Protein AF-A0A7V9H5P1-F1 (afdb_monomer_lite)

pLDDT: mean 81.64, std 15.87, range [32.44, 95.94]

Structure (mmCIF, N/CA/C/O backbone):
data_AF-A0A7V9H5P1-F1
#
_entry.id   AF-A0A7V9H5P1-F1
#
loop_
_atom_site.group_PDB
_atom_site.id
_atom_site.type_symbol
_atom_site.label_atom_id
_atom_site.label_alt_id
_atom_site.label_comp_id
_atom_site.label_asym_id
_atom_site.label_entity_id
_atom_site.label_seq_id
_atom_site.pdbx_PDB_ins_code
_atom_site.Cartn_x
_atom_site.Cartn_y
_atom_site.Cartn_z
_atom_site.occupancy
_atom_site.B_iso_or_equiv
_atom_site.auth_seq_id
_atom_site.auth_comp_id
_atom_site.auth_asym_id
_atom_site.auth_atom_id
_atom_site.pdbx_PDB_model_num
ATOM 1 N N . GLU A 1 1 ? 13.811 4.282 -26.284 1.00 43.94 1 GLU A N 1
ATOM 2 C CA . GLU A 1 1 ? 12.762 3.883 -27.243 1.00 43.94 1 GLU A CA 1
ATOM 3 C C . GLU A 1 1 ? 13.168 2.559 -27.861 1.00 43.94 1 GLU A C 1
ATOM 5 O O . GLU A 1 1 ? 14.346 2.386 -28.150 1.00 43.94 1 GLU A O 1
ATOM 10 N N . VAL A 1 2 ? 12.238 1.615 -27.981 1.00 37.69 2 VAL A N 1
ATOM 11 C CA . VAL A 1 2 ? 12.453 0.357 -28.707 1.00 37.69 2 VAL A CA 1
ATOM 12 C C . VAL A 1 2 ? 11.442 0.302 -29.842 1.00 37.69 2 VAL A C 1
ATOM 14 O O . VAL A 1 2 ? 10.290 0.703 -29.664 1.00 37.69 2 VAL A O 1
ATOM 17 N N . GLU A 1 3 ? 11.882 -0.137 -31.013 1.00 32.44 3 GLU A N 1
ATOM 18 C CA . GLU A 1 3 ? 11.043 -0.253 -32.203 1.00 32.44 3 GLU A CA 1
ATOM 19 C C . GLU A 1 3 ? 9.916 -1.267 -31.917 1.00 32.44 3 GLU A C 1
ATOM 21 O O . GLU A 1 3 ? 10.177 -2.442 -31.670 1.00 32.44 3 GLU A O 1
ATOM 26 N N . GLY A 1 4 ? 8.668 -0.786 -31.832 1.00 54.16 4 GLY A N 1
ATOM 27 C CA . GLY A 1 4 ? 7.494 -1.576 -31.421 1.00 54.16 4 GLY A CA 1
ATOM 28 C C . GLY A 1 4 ? 7.108 -1.498 -29.933 1.00 54.16 4 GLY A C 1
ATOM 29 O O . GLY A 1 4 ? 6.172 -2.175 -29.512 1.00 54.16 4 GLY A O 1
ATOM 30 N N . GLY A 1 5 ? 7.786 -0.679 -29.123 1.00 52.25 5 GLY A N 1
ATOM 31 C CA . GLY A 1 5 ? 7.456 -0.495 -27.707 1.00 52.25 5 GLY A CA 1
ATOM 32 C C . GLY A 1 5 ? 6.173 0.312 -27.493 1.00 52.25 5 GLY A C 1
ATOM 33 O O . GLY A 1 5 ? 6.005 1.387 -28.068 1.00 52.25 5 GLY A O 1
ATOM 34 N N . TYR A 1 6 ? 5.280 -0.187 -26.632 1.00 47.31 6 TYR A N 1
ATOM 35 C CA . TYR A 1 6 ? 4.102 0.551 -26.175 1.00 47.31 6 TYR A CA 1
ATOM 36 C C . TYR A 1 6 ? 4.544 1.855 -25.504 1.00 47.31 6 TYR A C 1
ATOM 38 O O . TYR A 1 6 ? 5.183 1.830 -24.453 1.00 47.31 6 TYR A O 1
ATOM 46 N N . ASN A 1 7 ? 4.220 2.984 -26.132 1.00 50.34 7 ASN A N 1
ATOM 47 C CA . ASN A 1 7 ? 4.478 4.311 -25.592 1.00 50.34 7 ASN A CA 1
ATOM 48 C C . ASN A 1 7 ? 3.231 4.729 -24.795 1.00 50.34 7 ASN A C 1
ATOM 50 O O . ASN A 1 7 ? 2.176 4.941 -25.406 1.00 50.34 7 ASN A O 1
ATOM 54 N N . PRO A 1 8 ? 3.278 4.777 -23.450 1.00 53.78 8 PRO A N 1
ATOM 55 C CA . PRO A 1 8 ? 2.117 5.158 -22.660 1.00 53.78 8 PRO A CA 1
ATOM 56 C C . PRO A 1 8 ? 1.640 6.550 -23.085 1.00 53.78 8 PRO A C 1
ATOM 58 O O . PRO A 1 8 ? 2.442 7.465 -23.245 1.00 53.78 8 PRO A O 1
ATOM 61 N N . LYS A 1 9 ? 0.322 6.744 -23.230 1.00 55.66 9 LYS A N 1
ATOM 62 C CA . LYS A 1 9 ? -0.260 8.075 -23.513 1.00 55.66 9 LYS A CA 1
ATOM 63 C C . LYS A 1 9 ? 0.039 9.111 -22.419 1.00 55.66 9 LYS A C 1
ATOM 65 O O . LYS A 1 9 ? -0.162 10.300 -22.637 1.00 55.66 9 LYS A O 1
ATOM 70 N N . CYS A 1 10 ? 0.469 8.653 -21.247 1.00 52.97 10 CYS A N 1
ATOM 71 C CA . CYS A 1 10 ? 0.911 9.494 -20.151 1.00 52.97 10 CYS A CA 1
ATOM 72 C C . CYS A 1 10 ? 2.412 9.752 -20.306 1.00 52.97 10 CYS A C 1
ATOM 74 O O . CYS A 1 10 ? 3.215 8.823 -20.196 1.00 52.97 10 CYS A O 1
ATOM 76 N N . SER A 1 11 ? 2.790 11.001 -20.587 1.00 66.06 11 SER A N 1
ATOM 77 C CA . SER A 1 11 ? 4.197 11.388 -20.574 1.00 66.06 11 SER A CA 1
ATOM 78 C C . SER A 1 11 ? 4.716 11.392 -19.136 1.00 66.06 11 SER A C 1
ATOM 80 O O . SER A 1 11 ? 3.995 11.712 -18.189 1.00 66.06 11 SER A O 1
ATOM 82 N N . THR A 1 12 ? 6.000 11.082 -18.967 1.00 63.28 12 THR A N 1
ATOM 83 C CA . THR A 1 12 ? 6.685 11.166 -17.670 1.00 63.28 12 THR A CA 1
ATOM 84 C C . THR A 1 12 ? 6.509 12.537 -17.010 1.00 63.28 12 THR A C 1
ATOM 86 O O . THR A 1 12 ? 6.419 12.638 -15.789 1.00 63.28 12 THR A O 1
ATOM 89 N N . ASP A 1 13 ? 6.429 13.594 -17.813 1.00 64.75 13 ASP A N 1
ATOM 90 C CA . ASP A 1 13 ? 6.259 14.957 -17.321 1.00 64.75 13 ASP A CA 1
ATOM 91 C C . ASP A 1 13 ? 4.831 15.231 -16.834 1.00 64.75 13 ASP A C 1
ATOM 93 O O . ASP A 1 13 ? 4.674 15.893 -15.811 1.00 64.75 13 ASP A O 1
ATOM 97 N N . ALA A 1 14 ? 3.808 14.660 -17.480 1.00 63.12 14 ALA A N 1
ATOM 98 C CA . ALA A 1 14 ? 2.423 14.759 -17.016 1.00 63.12 14 ALA A CA 1
ATOM 99 C C . ALA A 1 14 ? 2.237 14.061 -15.657 1.00 63.12 14 ALA A C 1
ATOM 101 O O . ALA A 1 14 ? 1.756 14.666 -14.706 1.00 63.12 14 ALA A O 1
ATOM 102 N N . ALA A 1 15 ? 2.745 12.835 -15.499 1.00 62.72 15 ALA A N 1
ATOM 103 C CA . ALA A 1 15 ? 2.653 12.127 -14.217 1.00 62.72 15 ALA A CA 1
ATOM 104 C C . ALA A 1 15 ? 3.437 12.820 -13.078 1.00 62.72 15 ALA A C 1
ATOM 106 O O . ALA A 1 15 ? 3.026 12.780 -11.914 1.00 62.72 15 ALA A O 1
ATOM 107 N N . LYS A 1 16 ? 4.543 13.514 -13.387 1.00 65.25 16 LYS A N 1
ATOM 108 C CA . LYS A 1 16 ? 5.239 14.367 -12.404 1.00 65.25 16 LYS A CA 1
ATOM 109 C C . LYS A 1 16 ? 4.421 15.600 -12.010 1.00 65.25 16 LYS A C 1
ATOM 111 O O . LYS A 1 16 ? 4.490 16.004 -10.853 1.00 65.25 16 LYS A O 1
ATOM 116 N N . GLN A 1 17 ? 3.677 16.190 -12.945 1.00 63.69 17 GLN A N 1
ATOM 117 C CA . GLN A 1 17 ? 2.800 17.336 -12.684 1.00 63.69 17 GLN A CA 1
ATOM 118 C C . GLN A 1 17 ? 1.574 16.959 -11.849 1.00 63.69 17 GLN A C 1
ATOM 120 O O . GLN A 1 17 ? 1.165 17.762 -11.018 1.00 63.69 17 GLN A O 1
ATOM 125 N N . ASP A 1 18 ? 1.054 15.741 -12.005 1.00 61.59 18 ASP A N 1
ATOM 126 C CA . ASP A 1 18 ? -0.134 15.272 -11.277 1.00 61.59 18 ASP A CA 1
ATOM 127 C C . ASP A 1 18 ? 0.186 14.782 -9.850 1.00 61.59 18 ASP A C 1
ATOM 129 O O . ASP A 1 18 ? -0.679 14.760 -8.973 1.00 61.59 18 ASP A O 1
ATOM 133 N N . SER A 1 19 ? 1.445 14.419 -9.579 1.00 60.72 19 SER A N 1
ATOM 134 C CA . SER A 1 19 ? 1.884 13.885 -8.276 1.00 60.72 19 SER A CA 1
ATOM 135 C C . SER A 1 19 ? 1.530 14.787 -7.066 1.00 60.72 19 SER A C 1
ATOM 137 O O . SER A 1 19 ? 1.057 14.267 -6.048 1.00 60.72 19 SER A O 1
ATOM 139 N N . PRO A 1 20 ? 1.696 16.128 -7.127 1.00 61.72 20 PRO A N 1
ATOM 140 C CA . PRO A 1 20 ? 1.279 17.029 -6.052 1.00 61.72 20 PRO A CA 1
ATOM 141 C C . PRO A 1 20 ? -0.239 17.082 -5.842 1.00 61.72 20 PRO A C 1
ATOM 143 O O . PRO A 1 20 ? -0.683 17.246 -4.707 1.00 61.72 20 PRO A O 1
ATOM 146 N N . ASP A 1 21 ? -1.041 16.943 -6.897 1.00 59.03 21 ASP A N 1
ATOM 147 C CA . ASP A 1 21 ? -2.504 17.015 -6.796 1.00 59.03 21 ASP A CA 1
ATOM 148 C C . ASP A 1 21 ? -3.104 15.733 -6.208 1.00 59.03 21 ASP A C 1
ATOM 150 O O . ASP A 1 21 ? -4.033 15.801 -5.398 1.00 59.03 21 ASP A O 1
ATOM 154 N N . VAL A 1 22 ? -2.496 14.576 -6.491 1.00 60.50 22 VAL A N 1
ATOM 155 C CA . VAL A 1 22 ? -2.801 13.322 -5.781 1.00 60.50 22 VAL A CA 1
ATOM 156 C C . VAL A 1 22 ? -2.536 13.482 -4.282 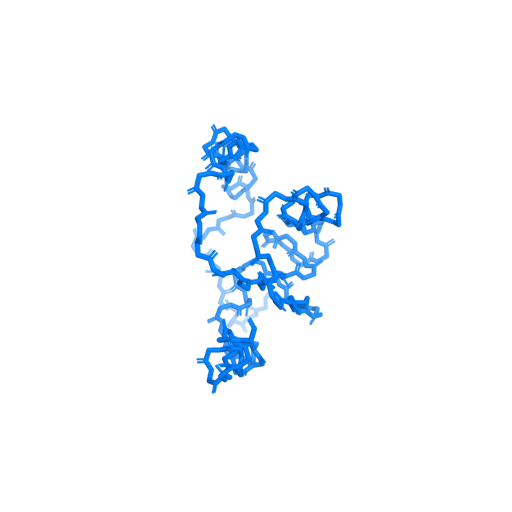1.00 60.50 22 VAL A C 1
ATOM 158 O O . VAL A 1 22 ? -3.367 13.109 -3.464 1.00 60.50 22 VAL A O 1
ATOM 161 N N . THR A 1 23 ? -1.432 14.132 -3.905 1.00 61.78 23 THR A N 1
ATOM 162 C CA . THR A 1 23 ? -1.087 14.345 -2.487 1.00 61.78 23 THR A CA 1
ATOM 163 C C . THR A 1 23 ? -2.093 15.248 -1.764 1.00 61.78 23 THR A C 1
ATOM 165 O O . THR A 1 23 ? -2.411 15.007 -0.604 1.00 61.78 23 THR A O 1
ATOM 168 N N . LYS A 1 24 ? -2.626 16.278 -2.436 1.00 60.88 24 LYS A N 1
ATOM 169 C CA . LYS A 1 24 ? -3.621 17.200 -1.850 1.00 60.88 24 LYS A CA 1
ATOM 170 C C . LYS A 1 24 ? -4.971 16.543 -1.567 1.00 60.88 24 LYS A C 1
ATOM 172 O O . LYS A 1 24 ? -5.735 17.073 -0.767 1.00 60.88 24 LYS A O 1
ATOM 177 N N . THR A 1 25 ? -5.278 15.454 -2.264 1.00 64.38 25 THR A N 1
ATOM 178 C CA . THR A 1 25 ? -6.552 14.729 -2.156 1.00 64.38 25 THR A CA 1
ATOM 179 C C . THR A 1 25 ? -6.418 13.415 -1.390 1.00 64.38 25 THR A C 1
ATOM 181 O O . THR A 1 25 ? -7.407 12.704 -1.221 1.00 64.38 25 THR A O 1
ATOM 184 N N . SER A 1 26 ? -5.215 13.103 -0.899 1.00 70.19 26 SER A N 1
ATOM 185 C CA . SER A 1 26 ? -4.977 11.947 -0.045 1.00 70.19 26 SER A CA 1
ATOM 186 C C . SER A 1 26 ? -5.766 12.060 1.262 1.00 70.19 26 SER A C 1
ATOM 188 O O . SER A 1 26 ? -5.797 13.141 1.856 1.00 70.19 26 SER A O 1
ATOM 190 N N . PRO A 1 27 ? -6.357 10.954 1.746 1.00 77.88 27 PRO A N 1
ATOM 191 C CA . PRO A 1 27 ? -7.057 10.953 3.017 1.00 77.88 27 PRO A CA 1
ATOM 192 C C . PRO A 1 27 ? -6.099 11.278 4.166 1.00 77.88 27 PRO A C 1
ATOM 194 O O . PRO A 1 27 ? -4.968 10.791 4.235 1.00 77.88 27 PRO A O 1
ATOM 197 N N . THR A 1 28 ? -6.584 12.094 5.090 1.00 84.81 28 THR A N 1
ATOM 198 C CA . THR A 1 28 ? -5.945 12.374 6.374 1.00 84.81 28 THR A CA 1
ATOM 199 C C . THR A 1 28 ? -5.991 11.152 7.292 1.00 84.81 28 THR A C 1
ATOM 201 O O . THR A 1 28 ? -6.791 10.228 7.117 1.00 84.81 28 THR A O 1
ATOM 204 N N . VAL A 1 29 ? -5.145 11.154 8.324 1.00 87.38 29 VAL A N 1
ATOM 205 C CA . VAL A 1 29 ? -5.164 10.118 9.369 1.00 87.38 29 VAL A CA 1
ATOM 206 C C . VAL A 1 29 ? -6.533 10.067 10.049 1.00 87.38 29 VAL A C 1
ATOM 208 O O . VAL A 1 29 ? -7.071 8.988 10.284 1.00 87.38 29 VAL A O 1
ATOM 211 N N . GLU A 1 30 ? -7.134 11.222 10.327 1.00 87.25 30 GLU A N 1
ATOM 212 C CA . GLU A 1 30 ? -8.468 11.327 10.914 1.00 87.25 30 GLU A CA 1
ATOM 213 C C . GLU A 1 30 ? -9.546 10.694 10.027 1.00 87.25 30 GLU A C 1
ATOM 215 O O . GLU A 1 30 ? -10.406 9.970 10.534 1.00 87.25 30 GLU A O 1
ATOM 220 N N . GLU A 1 31 ? -9.485 10.913 8.712 1.00 90.12 31 GLU A N 1
ATOM 221 C CA . GLU A 1 31 ? -10.405 10.283 7.761 1.00 90.12 31 GLU A CA 1
ATOM 222 C C . GLU A 1 31 ? -10.198 8.768 7.710 1.00 90.12 31 GLU A C 1
ATOM 224 O O . GLU A 1 31 ? -11.173 8.017 7.762 1.00 90.12 31 GLU A O 1
ATOM 229 N N . MET A 1 32 ? -8.950 8.293 7.708 1.00 92.12 32 MET A N 1
ATOM 230 C CA . MET A 1 32 ? -8.655 6.858 7.738 1.00 92.12 32 MET A CA 1
ATOM 231 C C . MET A 1 32 ? -9.171 6.178 9.014 1.00 92.12 32 MET A C 1
ATOM 233 O O . MET A 1 32 ? -9.712 5.079 8.931 1.00 92.12 32 MET A O 1
ATOM 237 N N . ARG A 1 33 ? -9.133 6.842 10.181 1.00 92.75 33 ARG A N 1
ATOM 238 C CA . ARG A 1 33 ? -9.712 6.304 11.434 1.00 92.75 33 ARG A CA 1
ATOM 239 C C . ARG A 1 33 ? -11.210 6.025 11.344 1.00 92.75 33 ARG A C 1
ATOM 241 O O . ARG A 1 33 ? -11.745 5.300 12.189 1.00 92.75 33 ARG A O 1
ATOM 248 N N . SER A 1 34 ? -11.916 6.623 10.386 1.00 94.56 34 SER A N 1
ATOM 249 C CA . SER A 1 34 ? -13.341 6.361 10.177 1.00 94.56 34 SER A CA 1
ATOM 250 C C . SER A 1 34 ? -13.610 5.005 9.514 1.00 94.56 34 SER A C 1
ATOM 252 O O . SER A 1 34 ? -14.720 4.491 9.642 1.00 94.56 34 SER A O 1
ATOM 254 N N . VAL A 1 35 ? -12.606 4.383 8.886 1.00 93.94 35 VAL A N 1
ATOM 255 C CA . VAL A 1 35 ? -12.705 3.037 8.312 1.00 93.94 35 VAL A CA 1
ATOM 256 C C . VAL A 1 35 ? -12.787 2.016 9.448 1.00 93.94 35 VAL A C 1
ATOM 258 O O . VAL A 1 35 ? -11.871 1.896 10.257 1.00 93.94 35 VAL A O 1
ATOM 261 N N . LYS A 1 36 ? -13.918 1.306 9.543 1.00 93.06 36 LYS A N 1
ATOM 262 C CA . LYS A 1 36 ? -14.196 0.335 10.622 1.00 93.06 36 LYS A CA 1
ATOM 263 C C . LYS A 1 36 ? -14.180 -1.123 10.177 1.00 93.06 36 LYS A C 1
ATOM 265 O O . LYS A 1 36 ? -14.412 -1.999 11.003 1.00 93.06 36 LYS A O 1
ATOM 270 N N . CYS A 1 37 ? -13.967 -1.382 8.892 1.00 91.31 37 CYS A N 1
ATOM 271 C CA . CYS A 1 37 ? -13.846 -2.738 8.381 1.00 91.31 37 CYS A CA 1
ATOM 272 C C . CYS A 1 37 ? -12.375 -3.177 8.349 1.00 91.31 37 CYS A C 1
ATOM 274 O O . CYS A 1 37 ? -11.496 -2.319 8.223 1.00 91.31 37 CYS A O 1
ATOM 276 N N . PRO A 1 38 ? -12.117 -4.493 8.400 1.00 91.38 38 PRO A N 1
ATOM 277 C CA . PRO A 1 38 ? -10.812 -5.058 8.090 1.00 91.38 38 PRO A CA 1
ATOM 278 C C . PRO A 1 38 ? -10.261 -4.546 6.754 1.00 91.38 38 PRO A C 1
ATOM 280 O O . PRO A 1 38 ? -11.001 -4.409 5.775 1.00 91.38 38 PRO A O 1
ATOM 283 N N . VAL A 1 39 ? -8.958 -4.281 6.706 1.00 92.31 39 VAL A N 1
ATOM 284 C CA . VAL A 1 39 ? -8.243 -3.774 5.529 1.00 92.31 39 VAL A CA 1
ATOM 285 C C . VAL A 1 39 ? -7.104 -4.722 5.171 1.00 92.31 39 VAL A C 1
ATOM 287 O O . VAL A 1 39 ? -6.422 -5.245 6.047 1.00 92.31 39 VAL A O 1
ATOM 290 N N . SER A 1 40 ? -6.861 -4.900 3.873 1.00 92.94 40 SER A N 1
ATOM 291 C CA . SER A 1 40 ? -5.596 -5.441 3.373 1.00 92.94 40 SER A CA 1
ATOM 292 C C . SER A 1 40 ? -4.926 -4.426 2.466 1.00 92.94 40 SER A C 1
ATOM 294 O O . SER A 1 40 ? -5.589 -3.776 1.656 1.00 92.94 40 SER A O 1
ATOM 296 N N . LEU A 1 41 ? -3.610 -4.296 2.605 1.00 93.25 41 LEU A N 1
ATOM 297 C CA . LEU A 1 41 ? -2.815 -3.315 1.876 1.00 93.25 41 LEU A CA 1
ATOM 298 C C . LEU A 1 41 ? -1.908 -4.007 0.863 1.00 93.25 41 LEU A C 1
ATOM 300 O O . LEU A 1 41 ? -0.985 -4.734 1.224 1.00 93.25 41 LEU A O 1
ATOM 304 N N . VAL A 1 42 ? -2.118 -3.716 -0.417 1.00 95.06 42 VAL A N 1
ATOM 305 C CA . VAL A 1 42 ? -1.197 -4.107 -1.488 1.00 95.06 42 VAL A CA 1
ATOM 306 C C . VAL A 1 42 ? -0.455 -2.867 -1.953 1.00 95.06 42 VAL A C 1
ATOM 308 O O . VAL A 1 42 ? -1.070 -1.839 -2.236 1.00 95.06 42 VAL A O 1
ATOM 311 N N . ARG A 1 43 ? 0.870 -2.953 -2.041 1.00 95.50 43 ARG A N 1
ATOM 312 C CA . ARG A 1 43 ? 1.729 -1.824 -2.402 1.00 95.50 43 ARG A CA 1
ATOM 313 C C . ARG A 1 43 ? 2.805 -2.233 -3.403 1.00 95.50 43 ARG A C 1
ATOM 315 O O . ARG A 1 43 ? 3.386 -3.312 -3.320 1.00 95.50 43 ARG A O 1
ATOM 322 N N . ALA A 1 44 ? 3.060 -1.358 -4.365 1.00 95.75 44 ALA A N 1
ATOM 323 C CA . ALA A 1 44 ? 4.162 -1.479 -5.311 1.00 95.75 44 ALA A CA 1
ATOM 324 C C . ALA A 1 44 ? 5.494 -1.122 -4.630 1.00 95.75 44 ALA A C 1
ATOM 326 O O . ALA A 1 44 ? 5.535 -0.218 -3.794 1.00 95.75 44 ALA A O 1
ATOM 327 N N . SER A 1 45 ? 6.586 -1.804 -4.990 1.00 95.50 45 SER A N 1
ATOM 328 C CA . SER A 1 45 ? 7.926 -1.426 -4.514 1.00 95.50 45 SER A CA 1
ATOM 329 C C . SER A 1 45 ? 8.453 -0.149 -5.175 1.00 95.50 45 SER A C 1
ATOM 331 O O . SER A 1 45 ? 9.396 0.459 -4.676 1.00 95.50 45 SER A O 1
ATOM 333 N N . GLU A 1 46 ? 7.857 0.250 -6.299 1.00 94.19 46 GLU A N 1
ATOM 334 C CA . GLU A 1 46 ? 8.220 1.435 -7.068 1.00 94.19 46 GLU A CA 1
ATOM 335 C C . GLU A 1 46 ? 7.026 2.392 -7.198 1.00 94.19 46 GLU A C 1
ATOM 337 O O . GLU A 1 46 ? 5.865 2.004 -7.050 1.00 94.19 46 GLU A O 1
ATOM 342 N N . GLY A 1 47 ? 7.312 3.670 -7.442 1.00 90.25 47 GLY A N 1
ATOM 343 C CA . GLY A 1 47 ? 6.294 4.720 -7.579 1.00 90.25 47 GLY A CA 1
ATOM 344 C C . GLY A 1 47 ? 5.577 4.687 -8.927 1.00 90.25 47 GLY A C 1
ATOM 345 O O . GLY A 1 47 ? 5.194 3.633 -9.422 1.00 90.25 47 GLY A O 1
ATOM 346 N N . PHE A 1 48 ? 5.382 5.847 -9.552 1.00 86.56 48 PHE A N 1
ATOM 347 C CA . PHE A 1 48 ? 4.819 5.900 -10.908 1.00 86.56 48 PHE A CA 1
ATOM 348 C C . PHE A 1 48 ? 5.781 5.365 -11.975 1.00 86.56 48 PHE A C 1
ATOM 350 O O . PHE A 1 48 ? 5.334 4.877 -13.012 1.00 86.56 48 PHE A O 1
ATOM 357 N N . PHE A 1 49 ? 7.092 5.437 -11.728 1.00 85.12 49 PHE A N 1
ATOM 358 C CA . PHE A 1 49 ? 8.119 5.079 -12.703 1.00 85.12 49 PHE A CA 1
ATOM 359 C C . PHE A 1 49 ? 9.030 3.969 -12.179 1.00 85.12 49 PHE A C 1
ATOM 361 O O . PHE A 1 49 ? 9.255 3.888 -10.970 1.00 85.12 49 PHE A O 1
ATOM 368 N N . PRO A 1 50 ? 9.613 3.157 -13.079 1.00 85.56 50 PRO A N 1
ATOM 369 C CA . PRO A 1 50 ? 10.610 2.173 -12.688 1.00 85.56 50 PRO A CA 1
ATOM 370 C C . PRO A 1 50 ? 11.764 2.786 -11.888 1.00 85.56 50 PRO A C 1
ATOM 372 O O . PRO A 1 50 ? 12.287 3.841 -12.256 1.00 85.56 50 PRO A O 1
ATOM 375 N N . GLY A 1 51 ? 12.138 2.146 -10.779 1.00 87.06 51 GLY A N 1
ATOM 376 C CA . GLY A 1 51 ? 13.164 2.621 -9.849 1.00 87.06 51 GLY A CA 1
ATOM 377 C C . GLY A 1 51 ? 12.823 3.890 -9.054 1.00 87.06 51 GLY A C 1
ATOM 378 O O . GLY A 1 51 ? 13.671 4.368 -8.298 1.00 87.06 51 GLY A O 1
ATOM 379 N N . SER A 1 52 ? 11.623 4.470 -9.192 1.00 88.62 52 SER A N 1
ATOM 380 C CA . SER A 1 52 ? 11.227 5.628 -8.383 1.00 88.62 52 SER A CA 1
ATOM 381 C C . SER A 1 52 ? 10.770 5.204 -6.991 1.00 88.62 52 SER A C 1
ATOM 383 O O . SER A 1 52 ? 10.237 4.109 -6.814 1.00 88.62 52 SER A O 1
ATOM 385 N N . ARG A 1 53 ? 10.881 6.112 -6.013 1.00 90.12 53 ARG A N 1
ATOM 386 C CA . ARG A 1 53 ? 10.355 5.899 -4.655 1.00 90.12 53 ARG A CA 1
ATOM 387 C C . ARG A 1 53 ? 8.884 5.443 -4.708 1.00 90.12 53 ARG A C 1
ATOM 389 O O . ARG A 1 53 ? 8.126 6.048 -5.472 1.00 90.12 53 ARG A O 1
ATOM 396 N N . PRO A 1 54 ? 8.479 4.421 -3.931 1.00 91.62 54 PRO A N 1
ATOM 397 C CA . PRO A 1 54 ? 7.093 3.964 -3.873 1.00 91.62 54 PRO A CA 1
ATOM 398 C C . PRO A 1 54 ? 6.149 5.081 -3.428 1.00 91.62 54 PRO A C 1
ATOM 400 O O . PRO A 1 54 ? 6.534 5.957 -2.653 1.00 91.62 54 PRO A O 1
ATOM 403 N N . LEU A 1 55 ? 4.903 5.034 -3.910 1.00 88.75 55 LEU A N 1
ATOM 404 C CA . LEU A 1 55 ? 3.871 6.006 -3.522 1.00 88.75 55 LEU A CA 1
ATOM 405 C C . LEU A 1 55 ? 3.449 5.851 -2.060 1.00 88.75 55 LEU A C 1
ATOM 407 O O . LEU A 1 55 ? 3.104 6.832 -1.411 1.00 88.75 55 LEU A O 1
ATOM 411 N N . ILE A 1 56 ? 3.507 4.620 -1.554 1.00 90.75 56 ILE A N 1
ATOM 412 C CA . ILE A 1 56 ? 3.286 4.286 -0.149 1.00 90.75 56 ILE A CA 1
ATOM 413 C C . ILE A 1 56 ? 4.618 3.746 0.390 1.00 90.75 56 ILE A C 1
ATOM 415 O O . ILE A 1 56 ? 4.837 2.528 0.383 1.00 90.75 56 ILE A O 1
ATOM 419 N N . PRO A 1 57 ? 5.560 4.637 0.752 1.00 91.31 57 PRO A N 1
ATOM 420 C CA . PRO A 1 57 ? 6.804 4.239 1.399 1.00 91.31 57 PRO A CA 1
ATOM 421 C C . PRO A 1 57 ? 6.530 3.735 2.824 1.00 91.31 57 PRO A C 1
ATOM 423 O O . PRO A 1 57 ? 5.429 3.918 3.350 1.00 91.31 57 PRO A O 1
ATOM 426 N N . ASP A 1 58 ? 7.519 3.084 3.438 1.00 93.00 58 ASP A N 1
ATOM 427 C CA . ASP A 1 58 ? 7.329 2.366 4.703 1.00 93.00 58 ASP A CA 1
ATOM 428 C C . ASP A 1 58 ? 6.815 3.282 5.824 1.00 93.00 58 ASP A C 1
ATOM 430 O O . ASP A 1 58 ? 5.908 2.890 6.547 1.00 93.00 58 ASP A O 1
ATOM 434 N N . GLU A 1 59 ? 7.250 4.543 5.886 1.00 92.62 59 GLU A N 1
ATOM 435 C CA . GLU A 1 59 ? 6.742 5.495 6.879 1.00 92.62 59 GLU A CA 1
ATOM 436 C C . GLU A 1 59 ? 5.249 5.830 6.712 1.00 92.62 59 GLU A C 1
ATOM 438 O O . GLU A 1 59 ? 4.561 6.087 7.696 1.00 92.62 59 GLU A O 1
ATOM 443 N N . ILE A 1 60 ? 4.721 5.814 5.483 1.00 91.12 60 ILE A N 1
ATOM 444 C CA . ILE A 1 60 ? 3.284 6.014 5.241 1.00 91.12 60 ILE A CA 1
ATOM 445 C C . ILE A 1 60 ? 2.530 4.718 5.517 1.00 91.12 60 ILE A C 1
ATOM 447 O O . ILE A 1 60 ? 1.454 4.750 6.109 1.00 91.12 60 ILE A O 1
ATOM 451 N N . ARG A 1 61 ? 3.106 3.574 5.137 1.00 93.94 61 ARG A N 1
ATOM 452 C CA . ARG A 1 61 ? 2.560 2.258 5.471 1.00 93.94 61 ARG A CA 1
ATOM 453 C C . ARG A 1 61 ? 2.415 2.091 6.983 1.00 93.94 61 ARG A C 1
ATOM 455 O O . ARG A 1 61 ? 1.377 1.606 7.411 1.00 93.94 61 ARG A O 1
ATOM 462 N N . ASP A 1 62 ? 3.400 2.514 7.771 1.00 94.44 62 ASP A N 1
ATOM 463 C CA . ASP A 1 62 ? 3.362 2.435 9.235 1.00 94.44 62 ASP A CA 1
ATOM 464 C C . ASP A 1 62 ? 2.209 3.270 9.800 1.00 94.44 62 ASP A C 1
ATOM 466 O O . ASP A 1 62 ? 1.409 2.772 10.585 1.00 94.44 62 ASP A O 1
ATOM 470 N N . VAL A 1 63 ? 2.026 4.497 9.300 1.00 93.31 63 VAL A N 1
ATOM 471 C CA . VAL A 1 63 ? 0.877 5.340 9.671 1.00 93.31 63 VAL A CA 1
ATOM 472 C C . VAL A 1 63 ? -0.454 4.675 9.306 1.00 93.31 63 VAL A C 1
ATOM 474 O O . VAL A 1 63 ? -1.403 4.730 10.091 1.00 93.31 63 VAL A O 1
ATOM 477 N N . MET A 1 64 ? -0.553 4.046 8.132 1.00 94.12 64 MET A N 1
ATOM 478 C CA . MET A 1 64 ? -1.760 3.322 7.720 1.00 94.1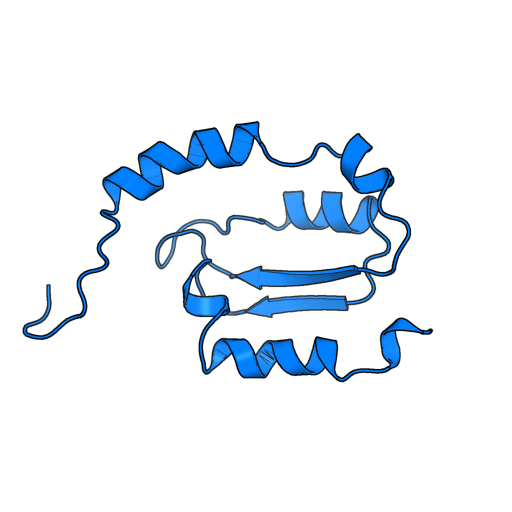2 64 MET A CA 1
ATOM 479 C C . MET A 1 64 ? -2.017 2.102 8.611 1.00 94.12 64 MET A C 1
ATOM 481 O O . MET A 1 64 ? -3.158 1.893 9.014 1.00 94.12 64 MET A O 1
ATOM 485 N N . ALA A 1 65 ? -0.979 1.334 8.948 1.00 93.81 65 ALA A N 1
ATOM 486 C CA . ALA A 1 65 ? -1.067 0.164 9.820 1.00 93.81 65 ALA A CA 1
ATOM 487 C C . ALA A 1 65 ? -1.480 0.537 11.253 1.00 93.81 65 ALA A C 1
ATOM 489 O O . ALA A 1 65 ? -2.286 -0.164 11.853 1.00 93.81 65 ALA A O 1
ATOM 490 N N . ASP A 1 66 ? -1.002 1.672 11.768 1.00 94.38 66 ASP A N 1
ATOM 491 C CA . ASP A 1 66 ? -1.391 2.194 13.084 1.00 94.38 66 ASP A CA 1
ATOM 492 C C . ASP A 1 66 ? -2.830 2.739 13.113 1.00 94.38 66 ASP A C 1
ATOM 494 O O . ASP A 1 66 ? -3.433 2.899 14.178 1.00 94.38 66 ASP A O 1
ATOM 498 N N . THR A 1 67 ? -3.378 3.082 11.946 1.00 95.12 67 THR A N 1
ATOM 499 C CA . THR A 1 67 ? -4.659 3.788 11.828 1.00 95.12 67 THR A CA 1
ATOM 500 C C . THR A 1 67 ? -5.820 2.877 11.431 1.00 95.12 67 THR A C 1
ATOM 502 O O . THR A 1 67 ? -6.953 3.107 11.861 1.00 95.12 67 THR A O 1
ATOM 505 N N . LEU A 1 68 ? -5.556 1.877 10.593 1.00 94.50 68 LEU A N 1
ATOM 506 C CA . LEU A 1 68 ? -6.543 0.964 10.021 1.00 94.50 68 LEU A CA 1
ATOM 507 C C . LEU A 1 68 ? -6.508 -0.389 10.744 1.00 94.50 68 LEU A C 1
ATOM 509 O O . LEU A 1 68 ? -5.483 -0.779 11.294 1.00 94.50 68 LEU A O 1
ATOM 513 N N . ASP A 1 69 ? -7.602 -1.152 10.679 1.00 93.62 69 ASP A N 1
ATOM 514 C CA . ASP A 1 69 ? -7.591 -2.578 11.047 1.00 93.62 69 ASP A CA 1
ATOM 515 C C . ASP A 1 69 ? -6.906 -3.396 9.935 1.00 93.62 69 ASP A C 1
ATOM 517 O O . ASP A 1 69 ? -7.560 -4.075 9.140 1.00 93.62 69 ASP A O 1
ATOM 521 N N . LEU A 1 70 ? -5.586 -3.240 9.803 1.00 91.88 70 LEU A N 1
ATOM 522 C CA . LEU A 1 70 ? -4.797 -3.875 8.752 1.00 91.88 70 LEU A CA 1
ATOM 523 C C . LEU A 1 70 ? -4.543 -5.354 9.084 1.00 91.88 70 LEU A C 1
ATOM 525 O O . LEU A 1 70 ? -3.733 -5.680 9.948 1.00 91.88 70 LEU A O 1
ATOM 529 N N . ARG A 1 71 ? -5.218 -6.258 8.366 1.00 90.69 71 ARG A N 1
ATOM 530 C CA . ARG A 1 71 ? -5.139 -7.718 8.566 1.00 90.69 71 ARG A CA 1
ATOM 531 C C . ARG A 1 71 ? -4.047 -8.390 7.757 1.00 90.69 71 ARG A C 1
ATOM 533 O O . ARG A 1 71 ? -3.487 -9.392 8.191 1.00 90.69 71 ARG A O 1
ATOM 540 N N . SER A 1 72 ? -3.757 -7.862 6.574 1.00 90.19 72 SER A N 1
ATOM 541 C CA . SER A 1 72 ? -2.701 -8.398 5.726 1.00 90.19 72 SER A CA 1
ATOM 542 C C . SER A 1 72 ? -2.037 -7.304 4.903 1.00 90.19 72 SER A C 1
ATOM 544 O O . SER A 1 72 ? -2.643 -6.277 4.583 1.00 90.19 72 SER A O 1
ATOM 546 N N . GLU A 1 73 ? -0.776 -7.534 4.546 1.00 92.12 73 GLU A N 1
ATOM 547 C CA . GLU A 1 73 ? -0.053 -6.666 3.631 1.00 92.12 73 GLU A CA 1
ATOM 548 C C . GLU A 1 73 ? 0.755 -7.462 2.610 1.00 92.12 73 GLU A C 1
ATOM 550 O O . GLU A 1 73 ? 1.250 -8.555 2.887 1.00 92.12 73 GLU A O 1
ATOM 555 N N . MET A 1 74 ? 0.933 -6.875 1.429 1.00 94.12 74 MET A N 1
ATOM 556 C CA . MET A 1 74 ? 1.810 -7.404 0.397 1.00 94.12 74 MET A CA 1
ATOM 557 C C . MET A 1 74 ? 2.533 -6.267 -0.319 1.00 94.12 74 MET A C 1
ATOM 559 O O . MET A 1 74 ? 1.908 -5.400 -0.931 1.00 94.12 74 MET A O 1
ATOM 563 N N . ALA A 1 75 ? 3.863 -6.299 -0.287 1.00 95.25 75 ALA A N 1
ATOM 564 C CA . ALA A 1 75 ? 4.695 -5.498 -1.175 1.00 95.25 75 ALA A CA 1
ATOM 565 C C . ALA A 1 75 ? 5.031 -6.315 -2.428 1.00 95.25 75 ALA A C 1
ATOM 567 O O . ALA A 1 75 ? 5.479 -7.453 -2.313 1.00 95.25 75 ALA A O 1
ATOM 568 N N . LEU A 1 76 ? 4.822 -5.745 -3.615 1.00 95.94 76 LEU A N 1
ATOM 569 C CA . LEU A 1 76 ? 5.067 -6.396 -4.904 1.00 95.94 76 LEU A CA 1
ATOM 570 C C . LEU A 1 76 ? 6.439 -5.977 -5.454 1.00 95.94 76 LEU A C 1
ATOM 572 O O . LEU A 1 76 ? 6.570 -4.849 -5.940 1.00 95.94 76 LEU A O 1
ATOM 576 N N . PRO A 1 77 ? 7.462 -6.853 -5.401 1.00 94.50 77 PRO A N 1
ATOM 577 C CA . PRO A 1 77 ? 8.809 -6.500 -5.833 1.00 94.50 77 PRO A CA 1
ATOM 578 C C . PRO A 1 77 ? 8.878 -6.298 -7.347 1.00 94.50 77 PRO A C 1
ATOM 580 O O . PRO A 1 77 ? 8.390 -7.132 -8.113 1.00 94.50 77 PRO A O 1
ATOM 583 N N . GLY A 1 78 ? 9.521 -5.209 -7.768 1.00 92.62 78 GLY A N 1
ATOM 584 C CA . GLY A 1 78 ? 9.699 -4.845 -9.177 1.00 92.62 78 GLY A CA 1
ATOM 585 C C . GLY A 1 78 ? 8.426 -4.344 -9.863 1.00 92.62 78 GLY A C 1
ATOM 586 O O . GLY A 1 78 ? 8.433 -4.147 -11.075 1.00 92.62 78 GLY A O 1
ATOM 587 N N . ALA A 1 79 ? 7.335 -4.155 -9.114 1.00 94.94 79 ALA A N 1
ATOM 588 C CA . ALA A 1 79 ? 6.128 -3.521 -9.617 1.00 94.94 79 ALA A CA 1
ATOM 589 C C . ALA A 1 79 ? 6.145 -2.024 -9.293 1.00 94.94 79 ALA A C 1
ATOM 591 O O . ALA A 1 79 ? 6.5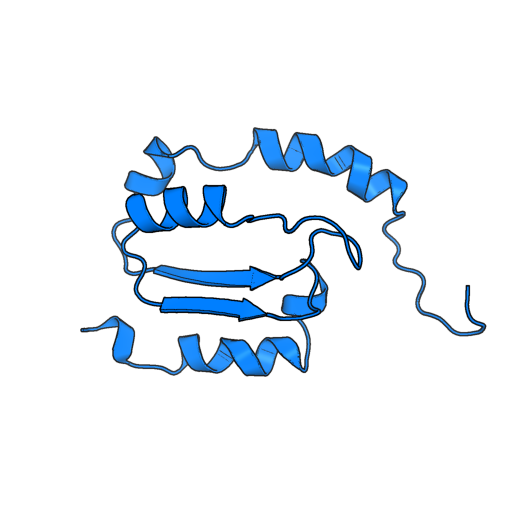24 -1.617 -8.192 1.00 94.94 79 ALA A O 1
ATOM 592 N N . ASN A 1 80 ? 5.663 -1.232 -10.244 1.00 92.94 80 ASN A N 1
ATOM 593 C CA . ASN A 1 80 ? 5.275 0.164 -10.072 1.00 92.94 80 ASN A CA 1
ATOM 594 C C . ASN A 1 80 ? 3.750 0.290 -9.875 1.00 92.94 80 ASN A C 1
ATOM 596 O O . ASN A 1 80 ? 3.011 -0.683 -10.062 1.00 92.94 80 ASN A O 1
ATOM 600 N N . HIS A 1 81 ? 3.275 1.491 -9.532 1.00 90.56 81 HIS A N 1
ATOM 601 C CA . HIS A 1 81 ? 1.862 1.776 -9.235 1.00 90.56 81 HIS A CA 1
ATOM 602 C C . HIS A 1 81 ? 0.884 1.342 -10.336 1.00 90.56 81 HIS A C 1
ATOM 604 O O . HIS A 1 81 ? -0.250 0.972 -10.050 1.00 90.56 81 HIS A O 1
ATOM 610 N N . TYR A 1 82 ? 1.321 1.358 -11.595 1.00 89.44 82 TYR A N 1
ATOM 611 C CA . TYR A 1 82 ? 0.511 0.860 -12.695 1.00 89.44 82 TYR A CA 1
ATOM 612 C C . TYR A 1 82 ? 0.616 -0.664 -12.748 1.00 89.44 82 TYR A C 1
ATOM 614 O O . TYR A 1 82 ? -0.339 -1.363 -12.441 1.00 89.44 82 TYR A O 1
ATOM 622 N N . THR A 1 83 ? 1.798 -1.203 -13.038 1.00 92.75 83 THR A N 1
ATOM 623 C CA . THR A 1 83 ? 2.034 -2.640 -13.284 1.00 92.75 83 THR A CA 1
ATOM 624 C C . THR A 1 83 ? 1.584 -3.585 -12.164 1.00 92.75 83 THR A C 1
ATOM 626 O O . THR A 1 83 ? 1.383 -4.767 -12.439 1.00 92.75 83 THR A O 1
ATOM 629 N N . MET A 1 84 ? 1.386 -3.110 -10.927 1.00 94.06 84 MET A N 1
ATOM 630 C CA . MET A 1 84 ? 0.808 -3.921 -9.849 1.00 94.06 84 MET A CA 1
ATOM 631 C C . MET A 1 84 ? -0.627 -4.404 -10.126 1.00 94.06 84 MET A C 1
ATOM 633 O O . MET A 1 84 ? -1.030 -5.428 -9.581 1.00 94.06 84 MET A O 1
ATOM 637 N N . MET A 1 85 ? -1.382 -3.707 -10.982 1.00 91.25 85 MET A N 1
ATOM 638 C CA . MET A 1 85 ? -2.774 -4.045 -11.316 1.00 91.25 85 MET A CA 1
ATOM 639 C C . MET A 1 85 ? -2.908 -5.028 -12.493 1.00 91.25 85 MET A C 1
ATOM 641 O O . MET A 1 85 ? -4.023 -5.404 -12.844 1.00 91.25 85 MET A O 1
ATOM 645 N N . TRP A 1 86 ? -1.797 -5.444 -13.110 1.00 91.88 86 TRP A N 1
ATOM 646 C CA . TRP A 1 86 ? -1.783 -6.341 -14.271 1.00 91.88 86 TRP A CA 1
ATOM 647 C C . TRP A 1 86 ? -1.031 -7.637 -13.975 1.00 91.88 86 TRP A C 1
ATOM 649 O O . TRP A 1 86 ? -0.212 -7.715 -13.057 1.00 91.88 86 TRP A O 1
ATOM 659 N N . GLU A 1 87 ? -1.304 -8.672 -14.767 1.00 90.06 87 GLU A N 1
ATOM 660 C CA . GLU A 1 87 ? -0.553 -9.925 -14.723 1.00 90.06 87 GLU A CA 1
ATOM 661 C C . GLU A 1 87 ? 0.942 -9.694 -15.031 1.00 90.06 87 GLU A C 1
ATOM 663 O O . GLU A 1 87 ? 1.287 -8.834 -15.846 1.00 90.06 87 GLU A O 1
ATOM 668 N N . PRO A 1 88 ? 1.852 -10.436 -14.374 1.00 91.12 88 PRO A N 1
ATOM 669 C CA . PRO A 1 88 ? 1.582 -11.499 -13.399 1.00 91.12 88 PRO A CA 1
ATOM 670 C C . PRO A 1 88 ? 1.367 -10.985 -11.961 1.00 91.12 88 PRO A C 1
ATOM 672 O O . PRO A 1 88 ? 1.176 -11.780 -11.047 1.00 91.12 88 PRO A O 1
ATOM 675 N N . ASN A 1 89 ? 1.435 -9.673 -11.708 1.00 93.88 89 ASN A N 1
ATOM 676 C CA . ASN A 1 89 ? 1.349 -9.131 -10.347 1.00 93.88 89 ASN A CA 1
ATOM 677 C C . ASN A 1 89 ? -0.059 -9.234 -9.756 1.00 93.88 89 ASN A C 1
ATOM 679 O O . ASN A 1 89 ? -0.182 -9.514 -8.567 1.00 93.88 89 ASN A O 1
ATOM 683 N N . ALA A 1 90 ? -1.095 -9.058 -10.582 1.00 91.75 90 ALA A N 1
ATOM 684 C CA . ALA A 1 90 ? -2.493 -9.190 -10.176 1.00 91.75 90 ALA A CA 1
ATOM 685 C C . ALA A 1 90 ? -2.788 -10.545 -9.515 1.00 91.75 90 ALA A C 1
ATOM 687 O O . ALA A 1 90 ? -3.350 -10.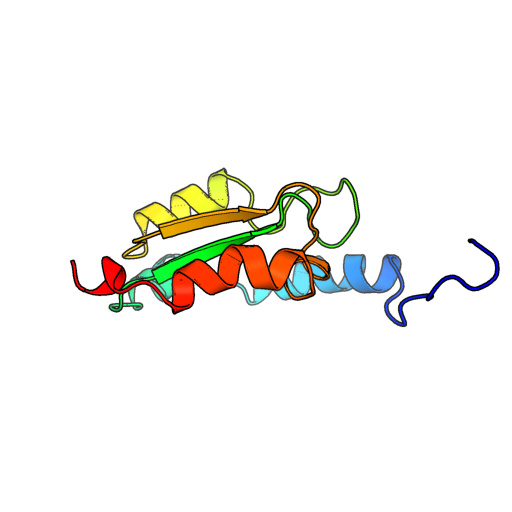599 -8.424 1.00 91.75 90 ALA A O 1
ATOM 688 N N . GLU A 1 91 ? -2.320 -11.636 -10.124 1.00 91.81 91 GLU A N 1
ATOM 689 C CA . GLU A 1 91 ? -2.489 -12.991 -9.586 1.00 91.81 91 GLU A CA 1
ATOM 690 C C . GLU A 1 91 ? -1.843 -13.156 -8.206 1.00 91.81 91 GLU A C 1
ATOM 692 O O . GLU A 1 91 ? -2.374 -13.863 -7.351 1.00 91.81 91 GLU A O 1
ATOM 697 N N . ARG A 1 92 ? -0.715 -12.475 -7.960 1.00 92.25 92 ARG A N 1
ATOM 698 C CA . ARG A 1 92 ? 0.023 -12.597 -6.696 1.00 92.25 92 ARG A CA 1
ATOM 699 C C . ARG A 1 92 ? -0.771 -12.068 -5.515 1.00 92.25 92 ARG A C 1
ATOM 701 O O . ARG A 1 92 ? -0.745 -12.697 -4.466 1.00 92.25 92 ARG A O 1
ATOM 708 N N . TRP A 1 93 ? -1.457 -10.936 -5.669 1.00 92.38 93 TRP A N 1
ATOM 709 C CA . TRP A 1 93 ? -2.250 -10.361 -4.581 1.00 92.38 93 TRP A CA 1
ATOM 710 C C . TRP A 1 93 ? -3.717 -10.799 -4.601 1.00 92.38 93 TRP A C 1
ATOM 712 O O . TRP A 1 93 ? -4.388 -10.666 -3.581 1.00 92.38 93 TRP A O 1
ATOM 722 N N . ALA A 1 94 ? -4.212 -11.391 -5.694 1.00 91.69 94 ALA A N 1
ATOM 723 C CA . ALA A 1 94 ? -5.565 -11.951 -5.762 1.00 91.69 94 ALA A CA 1
ATOM 724 C C . ALA A 1 94 ? -5.833 -13.004 -4.669 1.00 91.69 94 ALA A C 1
ATOM 726 O O . ALA A 1 94 ? -6.966 -13.138 -4.211 1.00 91.69 94 ALA A O 1
ATOM 727 N N . VAL A 1 95 ? -4.794 -13.695 -4.188 1.00 88.56 95 VAL A N 1
ATOM 728 C CA . VAL A 1 95 ? -4.892 -14.640 -3.060 1.00 88.56 95 VAL A CA 1
ATOM 729 C C . VAL A 1 95 ? -5.424 -13.990 -1.781 1.00 88.56 95 VAL A C 1
ATOM 731 O O . VAL A 1 95 ? -6.099 -14.654 -1.002 1.00 88.56 95 VAL A O 1
ATOM 734 N N . LEU A 1 96 ? -5.181 -12.688 -1.583 1.00 87.25 96 LEU A N 1
ATOM 735 C CA . LEU A 1 96 ? -5.705 -11.949 -0.435 1.00 87.25 96 LEU A CA 1
ATOM 736 C C . LEU A 1 96 ? -7.228 -11.820 -0.509 1.00 87.25 96 LEU A C 1
ATOM 738 O O . LEU A 1 96 ? -7.881 -11.820 0.523 1.00 87.25 96 LEU A O 1
ATOM 742 N N . LEU A 1 97 ? -7.806 -11.742 -1.711 1.00 83.44 97 LEU A N 1
ATOM 743 C CA . LEU A 1 97 ? -9.260 -11.681 -1.896 1.00 83.44 97 LEU A CA 1
ATOM 744 C C . LEU A 1 97 ? -9.941 -13.035 -1.680 1.00 83.44 97 LEU A C 1
ATOM 746 O O . LEU A 1 97 ? -11.124 -13.078 -1.363 1.00 83.44 97 LEU A O 1
ATOM 750 N N . ALA A 1 98 ? -9.211 -14.126 -1.908 1.00 81.56 98 ALA A N 1
ATOM 751 C CA . ALA A 1 98 ? -9.723 -15.488 -1.803 1.00 81.56 98 ALA A CA 1
ATOM 752 C C . ALA A 1 98 ? -9.552 -16.098 -0.402 1.00 81.56 98 ALA A C 1
ATOM 754 O O . ALA A 1 98 ? -10.023 -17.210 -0.173 1.00 81.56 98 ALA A O 1
ATOM 755 N N . SER A 1 99 ? -8.848 -15.415 0.504 1.00 77.44 99 SER A N 1
ATOM 756 C CA . SER A 1 99 ? -8.643 -15.889 1.872 1.00 77.44 99 SER A CA 1
ATOM 757 C C . SER A 1 99 ? -9.872 -15.618 2.747 1.00 77.44 99 SER A C 1
ATOM 759 O O . SER A 1 99 ? -10.526 -14.591 2.592 1.00 77.44 99 SER A O 1
ATOM 761 N N . ASP A 1 100 ? -10.143 -16.509 3.702 1.00 75.75 100 ASP A N 1
ATOM 762 C CA . ASP A 1 100 ? -11.125 -16.312 4.779 1.00 75.75 100 ASP A CA 1
ATOM 763 C C . ASP A 1 100 ? -10.492 -15.694 6.044 1.00 75.75 100 ASP A C 1
ATOM 765 O O . ASP A 1 100 ? -11.196 -15.392 7.011 1.00 75.75 100 ASP A O 1
ATOM 769 N N . ASP A 1 101 ? -9.175 -15.445 6.041 1.00 71.44 101 ASP A N 1
ATOM 770 C CA . ASP A 1 101 ? -8.419 -14.902 7.185 1.00 71.44 101 ASP A CA 1
ATOM 771 C C . ASP A 1 101 ? -8.906 -13.502 7.622 1.00 71.44 101 ASP A C 1
ATOM 773 O O . ASP A 1 101 ? -8.556 -13.014 8.696 1.00 71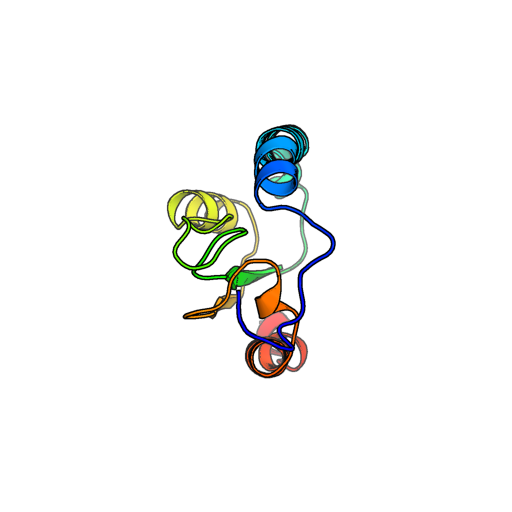.44 101 ASP A O 1
ATOM 777 N N . TRP A 1 102 ? -9.759 -12.857 6.820 1.00 69.19 102 TRP A N 1
ATOM 778 C CA . TRP A 1 102 ? -10.428 -11.592 7.136 1.00 69.19 102 TRP A CA 1
ATOM 779 C C . TRP A 1 102 ? -11.433 -11.678 8.289 1.00 69.19 102 TRP A 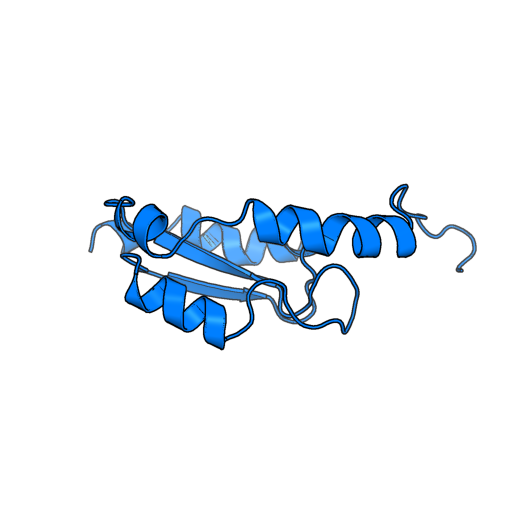C 1
ATOM 781 O O . TRP A 1 102 ? -11.794 -10.644 8.848 1.00 69.19 102 TRP A O 1
ATOM 791 N N . LEU A 1 103 ? -11.926 -12.879 8.605 1.00 65.44 103 LEU A N 1
ATOM 792 C CA . LEU A 1 103 ? -12.962 -13.108 9.620 1.00 65.44 103 LEU A CA 1
ATOM 793 C C . LEU A 1 103 ? -12.400 -13.402 11.022 1.00 65.44 103 LEU A C 1
ATOM 795 O O . LEU A 1 103 ? -13.188 -13.543 11.961 1.00 65.44 103 LEU A O 1
ATOM 799 N N . GLY A 1 104 ? -11.075 -13.548 11.139 1.00 59.94 104 GLY A N 1
ATOM 800 C CA . GLY A 1 104 ? -10.370 -13.895 12.381 1.00 59.94 104 GLY A CA 1
ATOM 801 C C . GLY A 1 104 ? -10.256 -12.764 13.388 1.00 59.94 104 GLY A C 1
ATOM 802 O O . GLY A 1 104 ? -10.566 -11.608 13.038 1.00 59.94 104 GLY A O 1
#

Foldseek 3Di:
DDDVDDDPPQDPVNVVVCLVVCVVPDDDLVRLLVDPAEDEEEWECAEQDFPHHTPCHPVNVVSNVVRHNYQYYYYDYRDYPPRCCDPPNVVVCVVVVVDPSRVD

Secondary structure (DSSP, 8-state):
--TT----SS-HHHHHHHHHHHHHHSPPHHHHTT--S-EEEEEESS-SSTTSPPSS-HHHHHHHHHHS-EEEEEEETT--TTGGGSTTHHHHHHHHHH-SGGG-

Sequence (104 aa):
EVEGGYNPKCSTDAAKQDSPDVTKTSPTVEEMRSVKCPVSLVRASEGFFPGSRPLIPDEIRDVMADTLDLRSEMALPGANHYTMMWEPNAERWAVLLASDDWLG

Radius of gyration: 15.8 Å; chains: 1; bounding box: 27×34×45 Å